Protein AF-A0A6N7X7E1-F1 (afdb_monomer)

Radius of gyration: 25.15 Å; Cα contacts (8 Å, |Δi|>4): 220; chains: 1; bounding box: 51×57×76 Å

Solvent-accessible surface area (backbone atoms only — not comparable to full-atom values): 10029 Å² total; per-residue (Å²): 136,81,89,84,89,84,90,84,90,83,85,87,79,90,81,86,81,88,85,81,91,78,92,72,92,74,86,78,75,96,78,70,81,78,78,63,74,38,71,48,55,62,69,62,48,51,56,42,44,54,51,28,47,72,79,39,94,76,63,73,58,78,88,60,48,50,76,52,96,37,29,36,31,36,74,54,88,92,32,39,41,37,40,33,20,43,88,91,38,70,31,43,33,43,40,34,68,55,91,83,42,80,61,52,60,55,53,51,44,41,51,49,32,40,74,41,74,86,60,50,74,64,60,52,49,52,47,51,49,38,40,72,74,72,62,45,46,65,47,78,71,72,63,43,34,39,33,53,43,82,53,100,77,26,38,38,40,35,42,32,67,108

Nearest PDB structures (foldseek):
  7qla-assembly1_C  TM=4.879E-01  e=6.504E-01  Thermochaetoides thermophila
  2qo4-assembly1_A  TM=8.563E-01  e=5.912E+00  Danio rerio
  2qo6-assembly1_A  TM=8.618E-01  e=5.912E+00  Danio rerio
  7poq-assembly1_B  TM=4.816E-01  e=1.903E+00  Bacteroides fragilis
  8h3y-assembly2_B  TM=4.701E-01  e=2.565E+00  Bacteroides fragilis

Mean predicted aligned error: 11.94 Å

Sequence (162 aa):
MKKKLLIMLLLAALTLSATACGSSKEEEDPGAQKQAVTDLDNDMLESYLNQYNMDAENPIQSDDLTQEDGSASCKVTDLTVTFTTKDDDLQVAVQAKDLEDENLDVVVRDLIIAMDPELTYEEVKDMFSSFREDGRTSYDMGEVKCKLKKNSDGYRFIIEND

Secondary structure (DSSP, 8-state):
-----------------------------S----PPEEPP-HHHHHHHHHHHTTT-SS---GGG-EEETTEEEEEETTEEEEEEEETTEEEEEEEES-TT-HHHHHHHHHHHHHH-TT--HHHHHHHHHHHHTS--SEEE-SSEEEEEEEETTEEEEEEEE-

Structure (mmCIF, N/CA/C/O backbone):
data_AF-A0A6N7X7E1-F1
#
_entry.id   AF-A0A6N7X7E1-F1
#
loop_
_atom_site.group_PDB
_atom_site.id
_atom_site.type_symbol
_atom_site.label_atom_id
_atom_site.label_alt_id
_atom_site.label_comp_id
_atom_site.label_asym_id
_atom_site.label_entity_id
_atom_site.label_seq_id
_atom_site.pdbx_PDB_ins_code
_atom_site.Cartn_x
_atom_site.Cartn_y
_atom_site.Cartn_z
_atom_site.occupancy
_atom_site.B_iso_or_equiv
_atom_site.auth_seq_id
_atom_site.auth_comp_id
_atom_site.auth_asym_id
_atom_site.auth_atom_id
_atom_site.pdbx_PDB_model_num
ATOM 1 N N . MET A 1 1 ? 4.865 40.333 -59.908 1.00 37.34 1 MET A N 1
ATOM 2 C CA . MET A 1 1 ? 4.119 40.182 -61.182 1.00 37.34 1 MET A CA 1
ATOM 3 C C . MET A 1 1 ? 3.493 38.786 -61.236 1.00 37.34 1 MET A C 1
ATOM 5 O O . MET A 1 1 ? 4.185 37.856 -60.859 1.00 37.34 1 MET A O 1
ATOM 9 N N . LYS A 1 2 ? 2.249 38.675 -61.751 1.00 41.38 2 LYS A N 1
ATOM 10 C CA . LYS A 1 2 ? 1.442 37.457 -62.064 1.00 41.38 2 LYS A CA 1
ATOM 11 C C . LYS A 1 2 ? 0.900 36.698 -60.830 1.00 41.38 2 LYS A C 1
ATOM 13 O O . LYS A 1 2 ? 1.652 36.033 -60.144 1.00 41.38 2 LYS A O 1
ATOM 18 N N . LYS A 1 3 ? -0.355 36.895 -60.388 1.00 42.69 3 LYS A N 1
ATOM 19 C CA . LYS A 1 3 ? -1.642 36.400 -60.948 1.00 42.69 3 LYS A CA 1
ATOM 20 C C . LYS A 1 3 ? -1.571 34.937 -61.424 1.00 42.69 3 LYS A C 1
ATOM 22 O O . LYS A 1 3 ? -0.988 34.707 -62.479 1.00 42.69 3 LYS A O 1
ATOM 27 N N . LYS A 1 4 ? -2.302 34.021 -60.772 1.00 46.56 4 LYS A N 1
ATOM 28 C CA . LYS A 1 4 ? -3.608 33.513 -61.256 1.00 46.56 4 LYS A CA 1
ATOM 29 C C . LYS A 1 4 ? -4.198 32.433 -60.331 1.00 46.56 4 LYS A C 1
ATOM 31 O O . LYS A 1 4 ? -3.586 31.409 -60.072 1.00 46.56 4 LYS A O 1
ATOM 36 N N . LEU A 1 5 ? -5.423 32.722 -59.910 1.00 46.91 5 LEU A N 1
ATOM 37 C CA . LEU A 1 5 ? -6.480 31.831 -59.435 1.00 46.91 5 LEU A CA 1
ATOM 38 C C . LEU A 1 5 ? -7.005 30.973 -60.612 1.00 46.91 5 LEU A C 1
ATOM 40 O O . LEU A 1 5 ? -7.088 31.532 -61.707 1.00 46.91 5 LEU A O 1
ATOM 44 N N . LEU A 1 6 ? -7.400 29.707 -60.396 1.00 46.28 6 LEU A N 1
ATOM 45 C CA . LEU A 1 6 ? -8.467 28.973 -61.130 1.00 46.28 6 LEU A CA 1
ATOM 46 C C . LEU A 1 6 ? -8.681 27.571 -60.492 1.00 46.28 6 LEU A C 1
ATOM 48 O O . LEU A 1 6 ? -7.764 26.763 -60.515 1.00 46.28 6 LEU A O 1
ATOM 52 N N . ILE A 1 7 ? -9.727 27.378 -59.670 1.00 51.19 7 ILE A N 1
ATOM 53 C CA . ILE A 1 7 ? -11.052 26.754 -59.950 1.00 51.19 7 ILE A CA 1
ATOM 54 C C . ILE A 1 7 ? -11.020 25.216 -60.063 1.00 51.19 7 ILE A C 1
ATOM 56 O O . ILE A 1 7 ? -10.501 24.690 -61.038 1.00 51.19 7 ILE A O 1
ATOM 60 N N . MET A 1 8 ? -11.741 24.526 -59.166 1.00 40.72 8 MET A N 1
ATOM 61 C CA . MET A 1 8 ? -12.894 23.698 -59.562 1.00 40.72 8 MET A CA 1
ATOM 62 C C . MET A 1 8 ? -13.791 23.346 -58.367 1.00 40.72 8 MET A C 1
ATOM 64 O O . MET A 1 8 ? -13.388 22.657 -57.437 1.00 40.72 8 MET A O 1
ATOM 68 N N . LEU A 1 9 ? -15.025 23.856 -58.436 1.00 39.78 9 LEU A N 1
ATOM 69 C CA . LEU A 1 9 ? -16.203 23.343 -57.741 1.00 39.78 9 LEU A CA 1
ATOM 70 C C . LEU A 1 9 ? -16.394 21.854 -58.067 1.00 39.78 9 LEU A C 1
ATOM 72 O O . LEU A 1 9 ? -16.382 21.502 -59.246 1.00 39.78 9 LEU A O 1
ATOM 76 N N . LEU A 1 10 ? -16.781 21.053 -57.074 1.00 39.19 10 LEU A N 1
ATOM 77 C CA . LEU A 1 10 ? -17.842 20.071 -57.289 1.00 39.19 10 LEU A CA 1
ATOM 78 C C . LEU A 1 10 ? -18.810 20.079 -56.100 1.00 39.19 10 LEU A C 1
ATOM 80 O O . LEU A 1 10 ? -18.414 20.129 -54.939 1.00 39.19 10 LEU A O 1
ATOM 84 N N . LEU A 1 11 ? -20.086 20.125 -56.459 1.00 39.66 11 LEU A N 1
ATOM 85 C CA . LEU A 1 11 ? -21.270 20.247 -55.623 1.00 39.66 11 LEU A CA 1
ATOM 86 C C . LEU A 1 11 ? -21.772 18.864 -55.164 1.00 39.66 11 LEU A C 1
ATOM 88 O O . LEU A 1 11 ? -21.534 17.873 -55.849 1.00 39.66 11 LEU A O 1
ATOM 92 N N . ALA A 1 12 ? -22.637 18.907 -54.141 1.00 44.00 12 ALA A N 1
ATOM 93 C CA . ALA A 1 12 ? -23.613 17.902 -53.683 1.00 44.00 12 ALA A CA 1
ATOM 94 C C . ALA A 1 12 ? -23.104 16.906 -52.614 1.00 44.00 12 ALA A C 1
ATOM 96 O O . ALA A 1 12 ? -22.026 16.353 -52.744 1.00 44.00 12 ALA A O 1
ATOM 97 N N . ALA A 1 13 ? -23.819 16.624 -51.521 1.00 49.97 13 ALA A N 1
ATOM 98 C CA . ALA A 1 13 ? -25.238 16.819 -51.237 1.00 49.97 13 ALA A CA 1
ATOM 99 C C . ALA A 1 13 ? -25.484 17.087 -49.740 1.00 49.97 13 ALA A C 1
ATOM 101 O O . ALA A 1 13 ? -24.846 16.498 -48.872 1.00 49.97 13 ALA A O 1
ATOM 102 N N . LEU A 1 14 ? -26.458 17.960 -49.465 1.00 39.88 14 LEU A N 1
ATOM 103 C CA . LEU A 1 14 ? -27.156 18.031 -48.186 1.00 39.88 14 LEU A CA 1
ATOM 104 C C . LEU A 1 14 ? -27.881 16.704 -47.926 1.00 39.88 14 LEU A C 1
ATOM 106 O O . LEU A 1 14 ? -28.703 16.292 -48.743 1.00 39.88 14 LEU A O 1
ATOM 110 N N . THR A 1 15 ? -27.726 16.156 -46.726 1.00 56.84 15 THR A N 1
ATOM 111 C CA . THR A 1 15 ? -28.823 15.461 -46.043 1.00 56.84 15 THR A CA 1
ATOM 112 C C . THR A 1 15 ? -29.040 16.127 -44.696 1.00 56.84 15 THR A C 1
ATOM 114 O O . THR A 1 15 ? -28.328 15.880 -43.727 1.00 56.84 15 THR A O 1
ATOM 117 N N . LEU A 1 16 ? -30.020 17.031 -44.685 1.00 41.25 16 LEU A N 1
ATOM 118 C CA . LEU A 1 16 ? -30.650 17.561 -43.488 1.00 41.25 16 LEU A CA 1
ATOM 119 C C . LEU A 1 16 ? -31.621 16.494 -42.970 1.00 41.25 16 LEU A C 1
ATOM 121 O O . LEU A 1 16 ? -32.582 16.151 -43.655 1.00 41.25 16 LEU A O 1
ATOM 125 N N . SER A 1 17 ? -31.422 16.034 -41.744 1.00 52.25 17 SER A N 1
ATOM 126 C CA . SER A 1 17 ? -32.495 15.449 -40.943 1.00 52.25 17 SER A CA 1
ATOM 127 C C . SER A 1 17 ? -32.478 16.130 -39.584 1.00 52.25 17 SER A C 1
ATOM 129 O O . SER A 1 17 ? -31.793 15.710 -38.660 1.00 52.25 17 SER A O 1
ATOM 131 N N . ALA A 1 18 ? -33.215 17.236 -39.495 1.00 46.59 18 ALA A N 1
ATOM 132 C CA . ALA A 1 18 ? -33.652 17.789 -38.227 1.00 46.59 18 ALA A CA 1
ATOM 133 C C . ALA A 1 18 ? -34.986 17.132 -37.869 1.00 46.59 18 ALA A C 1
ATOM 135 O O . ALA A 1 18 ? -35.930 17.228 -38.649 1.00 46.59 18 ALA A O 1
ATOM 136 N N . THR A 1 19 ? -35.061 16.468 -36.717 1.00 41.84 19 THR A N 1
ATOM 137 C CA . THR A 1 19 ? -35.956 16.809 -35.591 1.00 41.84 19 THR A CA 1
ATOM 138 C C . THR A 1 19 ? -36.119 15.619 -34.648 1.00 41.84 19 THR A C 1
ATOM 140 O O . THR A 1 19 ? -36.736 14.621 -34.995 1.00 41.84 19 THR A O 1
ATOM 143 N N . ALA A 1 20 ? -35.656 15.780 -33.412 1.00 34.38 20 ALA A N 1
ATOM 144 C CA . ALA A 1 20 ? -36.462 15.480 -32.235 1.00 34.38 20 ALA A CA 1
ATOM 145 C C . ALA A 1 20 ? -35.880 16.245 -31.044 1.00 34.38 20 ALA A C 1
ATOM 147 O O . ALA A 1 20 ? -34.687 16.208 -30.763 1.00 34.38 20 ALA A O 1
ATOM 148 N N . CYS A 1 21 ? -36.762 17.007 -30.415 1.00 41.69 21 CYS A N 1
ATOM 149 C CA . CYS A 1 21 ? -36.559 17.797 -29.218 1.00 41.69 21 CYS A CA 1
ATOM 150 C C . CYS A 1 21 ? -36.252 16.872 -28.028 1.00 41.69 21 CYS A C 1
ATOM 152 O O . CYS A 1 21 ? -36.951 15.881 -27.831 1.00 41.69 21 CYS A O 1
ATOM 154 N N . GLY A 1 22 ? -35.249 17.215 -27.227 1.00 32.09 22 GLY A N 1
ATOM 155 C CA . GLY A 1 22 ? -34.932 16.521 -25.984 1.00 32.09 22 GLY A CA 1
ATOM 156 C C . GLY A 1 22 ? -33.970 17.360 -25.162 1.00 32.09 22 GLY A C 1
ATOM 157 O O . GLY A 1 22 ? -32.761 17.269 -25.327 1.00 32.09 22 GLY A O 1
ATOM 158 N N . SER A 1 23 ? -34.525 18.242 -24.336 1.00 44.53 23 SER A N 1
ATOM 159 C CA . SER A 1 23 ? -33.793 19.024 -23.345 1.00 44.53 23 SER A CA 1
ATOM 160 C C . SER A 1 23 ? -33.075 18.121 -22.351 1.00 44.53 23 SER A C 1
ATOM 162 O O . SER A 1 23 ? -33.751 17.461 -21.572 1.00 44.53 23 SER A O 1
ATOM 164 N N . SER A 1 24 ? -31.753 18.227 -22.277 1.00 41.88 24 SER A N 1
ATOM 165 C CA . SER A 1 24 ? -31.042 18.368 -21.003 1.00 41.88 24 SER A CA 1
ATOM 166 C C . SER A 1 24 ? -29.572 18.675 -21.263 1.00 41.88 24 SER A C 1
ATOM 168 O O . SER A 1 24 ? -28.919 18.040 -22.083 1.00 41.88 24 SER A O 1
ATOM 170 N N . LYS A 1 25 ? -29.097 19.710 -20.567 1.00 48.34 25 LYS A N 1
ATOM 171 C CA . LYS A 1 25 ? -27.685 19.973 -20.316 1.00 48.34 25 LYS A CA 1
ATOM 172 C C . LYS A 1 25 ? -27.001 18.687 -19.855 1.00 48.34 25 LYS A C 1
ATOM 174 O O . LYS A 1 25 ? -27.501 18.074 -18.923 1.00 48.34 25 LYS A O 1
ATOM 179 N N . GLU A 1 26 ? -25.834 18.416 -20.409 1.00 39.72 26 GLU A N 1
ATOM 180 C CA . GLU A 1 26 ? -24.633 18.103 -19.640 1.00 39.72 26 GLU A CA 1
ATOM 181 C C . GLU A 1 26 ? -23.456 18.464 -20.548 1.00 39.72 26 GLU A C 1
ATOM 183 O O . GLU A 1 26 ? -23.234 17.862 -21.594 1.00 39.72 26 GLU A O 1
ATOM 188 N N . GLU A 1 27 ? -22.799 19.575 -20.213 1.00 37.50 27 GLU A N 1
ATOM 189 C CA . GLU A 1 27 ? -21.443 19.844 -20.674 1.00 37.50 27 GLU A CA 1
ATOM 190 C C . GLU A 1 27 ? -20.576 18.745 -20.057 1.00 37.50 27 GLU A C 1
ATOM 192 O O . GLU A 1 27 ? -20.314 18.767 -18.856 1.00 37.50 27 GLU A O 1
ATOM 197 N N . GLU A 1 28 ? -20.193 17.747 -20.852 1.00 38.53 28 GLU A N 1
ATOM 198 C CA . GLU A 1 28 ? -19.089 16.869 -20.484 1.00 38.53 28 GLU A CA 1
ATOM 199 C C . GLU A 1 28 ? -17.812 17.713 -20.475 1.00 38.53 28 GLU A C 1
ATOM 201 O O . GLU A 1 28 ? -17.351 18.210 -21.505 1.00 38.53 28 GLU A O 1
ATOM 206 N N . ASP A 1 29 ? -17.286 17.909 -19.272 1.00 42.31 29 ASP A N 1
ATOM 207 C CA . ASP A 1 29 ? -15.952 18.420 -19.002 1.00 42.31 29 ASP A CA 1
ATOM 208 C C . ASP A 1 29 ? -14.902 17.596 -19.784 1.00 42.31 29 ASP A C 1
ATOM 210 O O . ASP A 1 29 ? -14.772 16.393 -19.545 1.00 42.31 29 ASP A O 1
ATOM 214 N N . PRO A 1 30 ?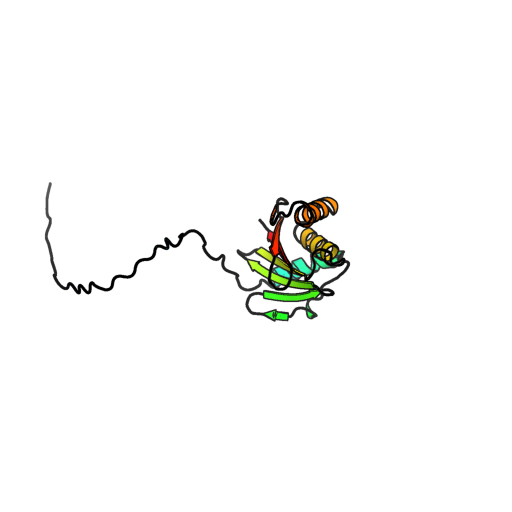 -14.120 18.189 -20.707 1.00 42.84 30 PRO A N 1
ATOM 215 C CA . PRO A 1 30 ? -13.050 17.491 -21.420 1.00 42.84 30 PRO A CA 1
ATOM 216 C C . PRO A 1 30 ? -11.767 17.355 -20.569 1.00 42.84 30 PRO A C 1
ATOM 218 O O . PRO A 1 30 ? -10.658 17.382 -21.105 1.00 42.84 30 PRO A O 1
ATOM 221 N N . GLY A 1 31 ? -11.902 17.235 -19.245 1.00 41.12 31 GLY A N 1
ATOM 222 C CA . GLY A 1 31 ? -10.832 17.421 -18.263 1.00 41.12 31 GLY A CA 1
ATOM 223 C C . GLY A 1 31 ? -10.464 16.208 -17.408 1.00 41.12 31 GLY A C 1
ATOM 224 O O . GLY A 1 31 ? -9.815 16.382 -16.383 1.00 41.12 31 GLY A O 1
ATOM 225 N N . ALA A 1 32 ? -10.832 14.983 -17.788 1.00 47.97 32 ALA A N 1
ATOM 226 C CA . ALA A 1 32 ? -10.330 13.782 -17.119 1.00 47.97 32 ALA A CA 1
ATOM 227 C C . ALA A 1 32 ? -9.954 12.716 -18.151 1.00 47.97 32 ALA A C 1
ATOM 229 O O . ALA A 1 32 ? -10.726 11.805 -18.454 1.00 47.97 32 ALA A O 1
ATOM 230 N N . GLN A 1 33 ? -8.740 12.819 -18.700 1.00 41.06 33 GLN A N 1
ATOM 231 C CA . GLN A 1 33 ? -8.096 11.647 -19.285 1.00 41.06 33 GLN A CA 1
ATOM 232 C C . GLN A 1 33 ? -8.037 10.582 -18.183 1.00 41.06 33 GLN A C 1
ATOM 234 O O . GLN A 1 33 ? -7.379 10.779 -17.163 1.00 41.06 33 GLN A O 1
ATOM 239 N N . LYS A 1 34 ? -8.766 9.471 -18.347 1.00 51.16 34 LYS A N 1
ATOM 240 C CA . LYS A 1 34 ? -8.508 8.262 -17.557 1.00 51.16 34 LYS A CA 1
ATOM 241 C C . LYS A 1 34 ? -7.038 7.913 -17.788 1.00 51.16 34 LYS A C 1
ATOM 243 O O . LYS A 1 34 ? -6.699 7.513 -18.899 1.00 51.16 34 LYS A O 1
ATOM 248 N N . GLN A 1 35 ? -6.193 8.120 -16.778 1.00 53.78 35 GLN A N 1
ATOM 249 C CA . GLN A 1 35 ? -4.806 7.655 -16.803 1.00 53.78 35 GLN A CA 1
ATOM 250 C C . GLN A 1 35 ? -4.811 6.158 -17.125 1.00 53.78 35 GLN A C 1
ATOM 252 O O . GLN A 1 35 ? -5.634 5.410 -16.585 1.00 53.78 35 GLN A O 1
ATOM 257 N N . ALA A 1 36 ? -3.975 5.755 -18.079 1.00 57.44 36 ALA A N 1
ATOM 258 C CA . ALA A 1 36 ? -3.931 4.383 -18.553 1.00 57.44 36 ALA A CA 1
ATOM 259 C C . ALA A 1 36 ? -3.152 3.537 -17.541 1.00 57.44 36 ALA A C 1
ATOM 261 O O . ALA A 1 36 ? -2.022 3.864 -17.196 1.00 57.44 36 ALA A O 1
ATOM 262 N N . VAL A 1 37 ? -3.766 2.458 -17.064 1.00 62.88 37 VAL A N 1
ATOM 263 C CA . VAL A 1 37 ? -3.024 1.376 -16.409 1.00 62.88 37 VAL A CA 1
ATOM 264 C C . VAL A 1 37 ? -2.279 0.638 -17.520 1.00 62.88 37 VAL A C 1
ATOM 266 O O . VAL A 1 37 ? -2.901 0.285 -18.527 1.00 62.88 37 VAL A O 1
ATOM 269 N N . THR A 1 38 ? -0.967 0.485 -17.378 1.00 71.00 38 THR A N 1
ATOM 270 C CA . THR A 1 38 ? -0.116 -0.259 -18.315 1.00 71.00 38 THR A CA 1
ATOM 271 C C . THR A 1 38 ? 0.065 -1.696 -17.830 1.00 71.00 38 THR A C 1
ATOM 273 O O . THR A 1 38 ? -0.312 -2.031 -16.705 1.00 71.00 38 THR A O 1
ATOM 276 N N . ASP A 1 39 ? 0.600 -2.567 -18.689 1.00 83.88 39 ASP A N 1
ATOM 277 C CA . ASP A 1 39 ? 0.973 -3.922 -18.276 1.00 83.88 39 ASP A CA 1
ATOM 278 C C . ASP A 1 39 ? 1.904 -3.846 -17.055 1.00 83.88 39 ASP A C 1
ATOM 280 O O . ASP A 1 39 ? 2.788 -2.989 -16.996 1.00 83.88 39 ASP A O 1
ATOM 284 N N . LEU A 1 40 ? 1.690 -4.730 -16.076 1.00 87.81 40 LEU A N 1
ATOM 285 C CA . LEU A 1 40 ? 2.487 -4.744 -14.855 1.00 87.81 40 LEU A CA 1
ATOM 286 C C . LEU A 1 40 ? 3.947 -5.078 -15.184 1.00 87.81 40 LEU A C 1
ATOM 288 O O . LEU A 1 40 ? 4.248 -6.156 -15.704 1.00 87.81 40 LEU A O 1
ATOM 292 N N . ASP A 1 41 ? 4.848 -4.175 -14.816 1.00 90.50 41 ASP A N 1
ATOM 293 C CA . ASP A 1 41 ? 6.285 -4.410 -14.886 1.00 90.50 41 ASP A CA 1
ATOM 294 C C . ASP A 1 41 ? 6.722 -5.328 -13.730 1.00 90.50 41 ASP A C 1
ATOM 296 O O . ASP A 1 41 ? 6.772 -4.931 -12.561 1.00 90.50 41 ASP A O 1
ATOM 300 N N . ASN A 1 42 ? 7.010 -6.588 -14.063 1.00 90.06 42 ASN A N 1
ATOM 301 C CA . ASN A 1 42 ? 7.400 -7.603 -13.085 1.00 90.06 42 ASN A CA 1
ATOM 302 C C . ASN A 1 42 ? 8.807 -7.378 -12.511 1.00 90.06 42 ASN A C 1
ATOM 304 O O . ASN A 1 42 ? 9.036 -7.760 -11.365 1.00 90.06 42 ASN A O 1
ATOM 308 N N . ASP A 1 43 ? 9.723 -6.750 -13.255 1.00 92.62 43 ASP A N 1
ATOM 309 C CA . ASP A 1 43 ? 11.084 -6.487 -12.771 1.00 92.62 43 ASP A CA 1
ATOM 310 C C . ASP A 1 43 ? 11.046 -5.379 -11.706 1.00 92.62 43 ASP A C 1
ATOM 312 O O . ASP A 1 43 ? 11.663 -5.489 -10.641 1.00 92.62 43 ASP A O 1
ATOM 316 N N . MET A 1 44 ? 10.250 -4.333 -11.956 1.00 92.75 44 MET A N 1
ATOM 317 C CA . MET A 1 44 ? 9.982 -3.281 -10.974 1.00 92.75 44 MET A CA 1
ATOM 318 C C . MET A 1 44 ? 9.277 -3.838 -9.730 1.00 92.75 44 MET A C 1
ATOM 320 O O . MET A 1 44 ? 9.680 -3.523 -8.607 1.00 92.75 44 MET A O 1
ATOM 324 N N . LEU A 1 45 ? 8.262 -4.693 -9.909 1.00 94.50 45 LEU A N 1
ATOM 325 C CA . LEU A 1 45 ? 7.569 -5.329 -8.788 1.00 94.50 45 LEU A CA 1
ATOM 326 C C . LEU A 1 45 ? 8.514 -6.204 -7.950 1.00 94.50 45 LEU A C 1
ATOM 328 O O . LEU A 1 45 ? 8.480 -6.128 -6.724 1.00 94.50 45 LEU A O 1
ATOM 332 N N . GLU A 1 46 ? 9.367 -7.017 -8.578 1.00 94.56 46 GLU A N 1
ATOM 333 C CA . GLU A 1 46 ? 10.322 -7.867 -7.860 1.00 94.56 46 GLU A CA 1
ATOM 334 C C . GLU A 1 46 ? 11.323 -7.025 -7.056 1.00 94.56 46 GLU A C 1
ATOM 336 O O . GLU A 1 46 ? 11.575 -7.310 -5.883 1.00 94.56 46 GLU A O 1
ATOM 341 N N . SER A 1 47 ? 11.849 -5.946 -7.645 1.00 94.50 47 SER A N 1
ATOM 342 C CA . SER A 1 47 ? 12.729 -5.011 -6.935 1.00 94.50 47 SER A CA 1
ATOM 343 C C . SER A 1 47 ? 12.031 -4.376 -5.730 1.00 94.50 47 SER A C 1
ATOM 345 O O . SER A 1 47 ? 12.611 -4.308 -4.645 1.00 94.50 47 SER A O 1
ATOM 347 N N . TYR A 1 48 ? 10.781 -3.945 -5.898 1.00 95.38 48 TYR A N 1
ATOM 348 C CA . TYR A 1 48 ? 9.996 -3.352 -4.820 1.00 95.38 48 TYR A CA 1
ATOM 349 C C . TYR A 1 48 ? 9.721 -4.348 -3.688 1.00 95.38 48 TYR A C 1
ATOM 351 O O . TYR A 1 48 ? 9.921 -4.027 -2.519 1.00 95.38 48 TYR A O 1
ATOM 359 N N . LEU A 1 49 ? 9.315 -5.580 -4.010 1.00 96.56 49 LEU A N 1
ATOM 360 C CA . LEU A 1 49 ? 9.060 -6.613 -3.002 1.00 96.56 49 LEU A CA 1
ATOM 361 C C . LEU A 1 49 ? 10.331 -7.003 -2.247 1.00 96.56 49 LEU A C 1
ATOM 363 O O . LEU A 1 49 ? 10.266 -7.254 -1.046 1.00 96.56 49 LEU A O 1
ATOM 367 N N . ASN A 1 50 ? 11.487 -7.013 -2.914 1.00 95.62 50 ASN A N 1
ATOM 368 C CA . ASN A 1 50 ? 12.771 -7.213 -2.246 1.00 95.62 50 ASN A CA 1
ATOM 369 C C . ASN A 1 50 ? 13.053 -6.103 -1.228 1.00 95.62 50 ASN A C 1
ATOM 371 O O . ASN A 1 50 ? 13.448 -6.418 -0.109 1.00 95.62 50 ASN A O 1
ATOM 375 N N . GLN A 1 51 ? 12.812 -4.838 -1.591 1.00 94.88 51 GLN A N 1
ATOM 376 C CA . GLN A 1 51 ? 12.973 -3.693 -0.691 1.00 94.88 51 GLN A CA 1
ATOM 377 C C . GLN A 1 51 ? 11.994 -3.764 0.491 1.00 94.88 51 GLN A C 1
ATOM 379 O O . GLN A 1 51 ? 12.410 -3.644 1.640 1.00 94.88 51 GLN A O 1
ATOM 384 N N . TYR A 1 52 ? 10.712 -4.026 0.221 1.00 95.69 52 TYR A N 1
ATOM 385 C CA . TYR A 1 52 ? 9.671 -4.188 1.237 1.00 95.69 52 TYR A CA 1
ATOM 386 C C . TYR A 1 52 ? 10.017 -5.292 2.242 1.00 95.69 52 TYR A C 1
ATOM 388 O O . TYR A 1 52 ? 10.006 -5.077 3.452 1.00 95.69 52 TYR A O 1
ATOM 396 N N . ASN A 1 53 ? 10.396 -6.470 1.749 1.00 96.75 53 ASN A N 1
ATOM 397 C CA . ASN A 1 53 ? 10.645 -7.641 2.584 1.00 96.75 53 ASN A CA 1
ATOM 398 C C . ASN A 1 53 ? 11.929 -7.563 3.429 1.00 96.75 53 ASN A C 1
ATOM 400 O O . ASN A 1 53 ? 12.154 -8.477 4.223 1.00 96.75 53 ASN A O 1
ATOM 404 N N . MET A 1 54 ? 12.775 -6.530 3.281 1.00 93.88 54 MET A N 1
ATOM 405 C CA . MET A 1 54 ? 13.999 -6.399 4.088 1.00 93.88 54 MET A CA 1
ATOM 406 C C . MET A 1 54 ? 13.691 -6.305 5.585 1.00 93.88 54 MET A C 1
ATOM 408 O O . MET A 1 54 ? 14.352 -6.975 6.377 1.00 93.88 54 MET A O 1
ATOM 412 N N . ASP A 1 55 ? 12.674 -5.518 5.942 1.00 89.25 55 ASP A N 1
ATOM 413 C CA . ASP A 1 55 ? 12.308 -5.221 7.332 1.00 89.25 55 ASP A CA 1
ATOM 414 C C . ASP A 1 55 ? 10.798 -5.387 7.610 1.00 89.25 55 ASP A C 1
ATOM 416 O O . ASP A 1 55 ? 10.346 -5.099 8.719 1.00 89.25 55 ASP A O 1
ATOM 420 N N . ALA A 1 56 ? 10.007 -5.860 6.635 1.00 93.06 56 ALA A N 1
ATOM 421 C CA . ALA A 1 56 ? 8.559 -6.004 6.789 1.00 93.06 56 ALA A CA 1
ATOM 422 C C . ALA A 1 56 ? 8.175 -6.985 7.905 1.00 93.06 56 ALA A C 1
ATOM 424 O O . ALA A 1 56 ? 8.609 -8.140 7.938 1.00 93.06 56 ALA A O 1
ATOM 425 N N . GLU A 1 57 ? 7.249 -6.556 8.764 1.00 93.00 57 GLU A N 1
ATOM 426 C CA . GLU A 1 57 ? 6.640 -7.438 9.769 1.00 93.00 57 GLU A CA 1
ATOM 427 C C . GLU A 1 57 ? 5.715 -8.483 9.120 1.00 93.00 57 GLU A C 1
ATOM 429 O O . GLU A 1 57 ? 5.548 -9.589 9.639 1.00 93.00 57 GLU A O 1
ATOM 434 N N . ASN A 1 58 ? 5.138 -8.143 7.963 1.00 94.75 58 ASN A N 1
ATOM 435 C CA . ASN A 1 58 ? 4.224 -8.986 7.196 1.00 94.75 58 ASN A CA 1
ATOM 436 C C . ASN A 1 58 ? 4.748 -9.186 5.760 1.00 94.75 58 ASN A C 1
ATOM 438 O O . ASN A 1 58 ? 4.217 -8.583 4.829 1.00 94.75 58 ASN A O 1
ATOM 442 N N . PRO A 1 59 ? 5.798 -10.003 5.559 1.00 95.88 59 PRO A N 1
ATOM 443 C CA . PRO A 1 59 ? 6.439 -10.144 4.257 1.00 95.88 59 PRO A CA 1
ATOM 444 C C . PRO A 1 59 ? 5.499 -10.757 3.211 1.00 95.88 59 PRO A C 1
ATOM 446 O O . PRO A 1 59 ? 4.708 -11.651 3.513 1.00 95.88 59 PRO A O 1
ATOM 449 N N . ILE A 1 60 ? 5.644 -10.319 1.960 1.00 95.69 60 ILE A N 1
ATOM 450 C CA . ILE A 1 60 ? 4.886 -10.807 0.800 1.00 95.69 60 ILE A CA 1
ATOM 451 C C . ILE A 1 60 ? 5.810 -11.680 -0.042 1.00 95.69 60 ILE A C 1
ATOM 453 O O . ILE A 1 60 ? 6.811 -11.190 -0.565 1.00 95.69 60 ILE A O 1
ATOM 457 N N . GLN A 1 61 ? 5.499 -12.967 -0.194 1.00 90.31 61 GLN A N 1
ATOM 458 C CA . GLN A 1 61 ? 6.264 -13.831 -1.093 1.00 90.31 61 GLN A CA 1
ATOM 459 C C . GLN A 1 61 ? 5.726 -13.707 -2.520 1.00 90.31 61 GLN A C 1
ATOM 461 O O . GLN A 1 61 ? 4.516 -13.640 -2.729 1.00 90.31 61 GLN A O 1
ATOM 466 N N . SER A 1 62 ? 6.608 -13.737 -3.520 1.00 86.62 62 SER A N 1
ATOM 467 C CA . SER A 1 62 ? 6.194 -13.677 -4.930 1.00 86.62 62 SER A CA 1
ATOM 468 C C . SER A 1 62 ? 5.241 -14.815 -5.316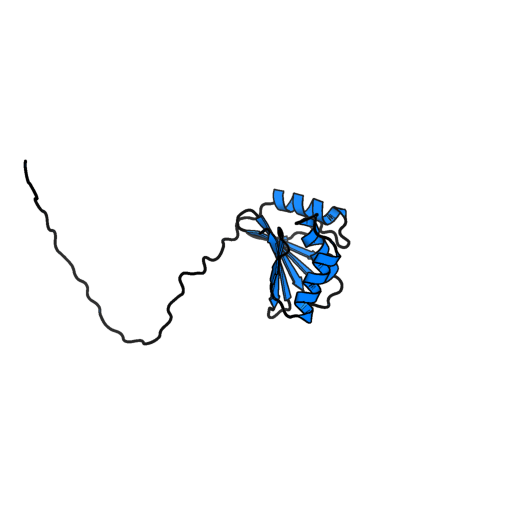 1.00 86.62 62 SER A C 1
ATOM 470 O O . SER A 1 62 ? 4.352 -14.617 -6.139 1.00 86.62 62 SER A O 1
ATOM 472 N N . ASP A 1 63 ? 5.378 -15.984 -4.682 1.00 89.50 63 ASP A N 1
ATOM 473 C CA . ASP A 1 63 ? 4.499 -17.143 -4.890 1.00 89.50 63 ASP A CA 1
ATOM 474 C C . ASP A 1 63 ? 3.068 -16.928 -4.353 1.00 89.50 63 ASP A C 1
ATOM 476 O O . ASP A 1 63 ? 2.148 -17.634 -4.769 1.00 89.50 63 ASP A O 1
ATOM 480 N N . ASP A 1 64 ? 2.857 -15.948 -3.465 1.00 91.94 64 ASP A N 1
ATOM 481 C CA . ASP A 1 64 ? 1.534 -15.594 -2.929 1.00 91.94 64 ASP A CA 1
ATOM 482 C C . ASP A 1 64 ? 0.756 -14.652 -3.866 1.00 91.94 64 ASP A C 1
ATOM 484 O O . ASP A 1 64 ? -0.426 -14.362 -3.638 1.00 91.94 64 ASP A O 1
ATOM 488 N N . LEU A 1 65 ? 1.405 -14.152 -4.923 1.00 95.75 65 LEU A N 1
ATOM 489 C CA . LEU A 1 65 ? 0.802 -13.225 -5.867 1.00 95.75 65 LEU A CA 1
ATOM 490 C C . LEU A 1 65 ? -0.112 -13.954 -6.852 1.00 95.75 65 LEU A C 1
ATOM 492 O O . LEU A 1 65 ? 0.287 -14.842 -7.603 1.00 95.75 65 LEU A O 1
ATOM 496 N N . THR A 1 66 ? -1.349 -13.485 -6.925 1.00 96.31 66 THR A N 1
ATOM 497 C CA . THR A 1 66 ? -2.256 -13.762 -8.035 1.00 96.31 66 THR A CA 1
ATOM 498 C C . THR A 1 66 ? -2.073 -12.675 -9.087 1.00 96.31 66 THR A C 1
ATOM 500 O O . THR A 1 66 ? -2.390 -11.512 -8.828 1.00 96.31 66 THR A O 1
ATOM 503 N N . GLN A 1 67 ? -1.547 -13.045 -10.256 1.00 92.69 67 GLN A N 1
ATOM 504 C CA . GLN A 1 67 ? -1.422 -12.134 -11.395 1.00 92.69 67 GLN A CA 1
ATOM 505 C C . GLN A 1 67 ? -2.714 -12.085 -12.212 1.00 92.69 67 GLN A C 1
ATOM 507 O O . GLN A 1 67 ? -3.315 -13.115 -12.525 1.00 92.69 67 GLN A O 1
ATOM 512 N N . GLU A 1 68 ? -3.099 -10.876 -12.591 1.00 89.88 68 GLU A N 1
ATOM 513 C CA . GLU A 1 68 ? -4.190 -10.569 -13.507 1.00 89.88 68 GLU A CA 1
ATOM 514 C C . GLU A 1 68 ? -3.680 -9.595 -14.579 1.00 89.88 68 GLU A C 1
ATOM 516 O O . GLU A 1 68 ? -2.583 -9.048 -14.471 1.00 89.88 68 GLU A O 1
ATOM 521 N N . ASP A 1 69 ? -4.458 -9.379 -15.639 1.00 83.88 69 ASP A N 1
ATOM 522 C CA . ASP A 1 69 ? -4.064 -8.478 -16.727 1.00 83.88 69 ASP A CA 1
ATOM 523 C C . ASP A 1 69 ? -3.779 -7.062 -16.182 1.00 83.88 69 ASP A C 1
ATOM 525 O O . ASP A 1 69 ? -4.670 -6.410 -15.631 1.00 83.88 69 ASP A O 1
ATOM 529 N N . GLY A 1 70 ? -2.516 -6.628 -16.261 1.00 86.62 70 GLY A N 1
ATOM 530 C CA . GLY A 1 70 ? -2.045 -5.339 -15.742 1.00 86.62 70 GLY A CA 1
ATOM 531 C C . GLY A 1 70 ? -1.919 -5.212 -14.214 1.00 86.62 70 GLY A C 1
ATOM 532 O O . GLY A 1 70 ? -1.752 -4.097 -13.720 1.00 86.62 70 GLY A O 1
ATOM 533 N N . SER A 1 71 ? -2.012 -6.299 -13.433 1.00 94.38 71 SER A N 1
ATOM 534 C CA . SER A 1 71 ? -1.881 -6.212 -11.969 1.00 94.38 71 SER A CA 1
ATOM 535 C C . SER A 1 71 ? -1.433 -7.506 -11.285 1.00 94.38 71 SER A C 1
ATOM 537 O O . SER A 1 71 ? -1.533 -8.601 -11.829 1.00 94.38 71 SER A O 1
ATOM 539 N N . ALA A 1 72 ? -0.970 -7.384 -10.044 1.00 96.31 72 ALA A N 1
ATOM 540 C CA . ALA A 1 72 ? -0.723 -8.510 -9.152 1.00 96.31 72 ALA A CA 1
ATOM 541 C C . ALA A 1 72 ? -1.352 -8.220 -7.793 1.00 96.31 72 ALA A C 1
ATOM 543 O O . ALA A 1 72 ? -1.379 -7.077 -7.345 1.00 96.31 72 ALA A O 1
ATOM 544 N N . SER A 1 73 ? -1.873 -9.234 -7.112 1.00 97.38 73 SER A N 1
ATOM 545 C CA . SER A 1 73 ? -2.472 -9.044 -5.792 1.00 97.38 73 SER A CA 1
ATOM 546 C C . SER A 1 73 ? -2.213 -10.210 -4.857 1.00 97.38 73 SER A C 1
ATOM 548 O O . SER A 1 73 ? -2.020 -11.340 -5.293 1.00 97.38 73 SER A O 1
ATOM 550 N N . CYS A 1 74 ? -2.224 -9.939 -3.559 1.00 97.31 74 CYS A N 1
ATOM 551 C CA . CYS A 1 74 ? -2.117 -10.960 -2.526 1.00 97.31 74 CYS A CA 1
ATOM 552 C C . CYS A 1 74 ? -2.938 -10.579 -1.292 1.00 97.31 74 CYS A C 1
ATOM 554 O O . CYS A 1 74 ? -3.426 -9.451 -1.141 1.00 97.31 74 CYS A O 1
ATOM 556 N N . LYS A 1 75 ? -3.099 -11.559 -0.402 1.00 96.94 75 LYS A N 1
ATOM 557 C CA . LYS A 1 75 ? -3.622 -11.343 0.943 1.00 96.94 75 LYS A CA 1
ATOM 558 C C . LYS A 1 75 ? -2.463 -11.195 1.912 1.00 96.94 75 LYS A C 1
ATOM 560 O O . LYS A 1 75 ? -1.618 -12.077 1.992 1.00 96.94 75 LYS A O 1
ATOM 565 N N . VAL A 1 76 ? -2.480 -10.106 2.668 1.00 95.75 76 VAL A N 1
ATOM 566 C CA . VAL A 1 76 ? -1.566 -9.868 3.785 1.00 95.75 76 VAL A CA 1
ATOM 567 C C . VAL A 1 76 ? -2.448 -9.705 5.003 1.00 95.75 76 VAL A C 1
ATOM 569 O O . VAL A 1 76 ? -3.224 -8.757 5.054 1.00 95.75 76 VAL A O 1
ATOM 572 N N . THR A 1 77 ? -2.408 -10.679 5.912 1.00 93.00 77 THR A N 1
ATOM 573 C CA . THR A 1 77 ? -3.412 -10.826 6.980 1.00 93.00 77 THR A CA 1
ATOM 574 C C . THR A 1 77 ? -4.844 -10.803 6.405 1.00 93.00 77 THR A C 1
ATOM 576 O O . THR A 1 77 ? -5.162 -11.607 5.526 1.00 93.00 77 THR A O 1
ATOM 579 N N . ASP A 1 78 ? -5.702 -9.888 6.858 1.00 92.56 78 ASP A N 1
ATOM 580 C CA . ASP A 1 78 ? -7.055 -9.669 6.335 1.00 92.56 78 ASP A CA 1
ATOM 581 C C . ASP A 1 78 ? -7.109 -8.605 5.218 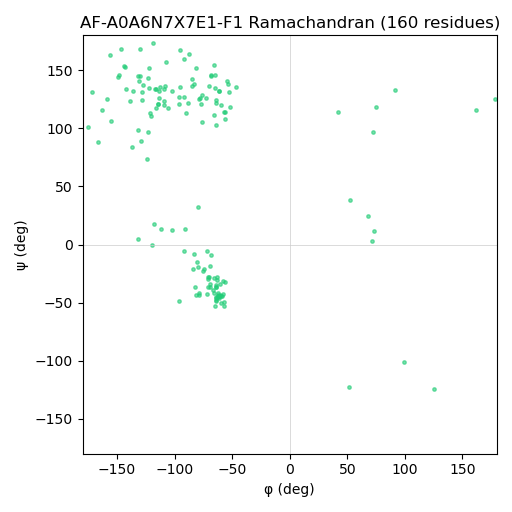1.00 92.56 78 ASP A C 1
ATOM 583 O O . ASP A 1 78 ? -8.150 -8.413 4.570 1.00 92.56 78 ASP A O 1
ATOM 587 N N . LEU A 1 79 ? -5.981 -7.946 4.939 1.00 96.94 79 LEU A N 1
ATOM 588 C CA . LEU A 1 79 ? -5.848 -6.907 3.925 1.00 96.94 79 LEU A CA 1
ATOM 589 C C . LEU A 1 79 ? -5.673 -7.516 2.533 1.00 96.94 79 LEU A C 1
ATOM 591 O O . LEU A 1 79 ? -5.163 -8.622 2.351 1.00 96.94 79 LEU A O 1
ATOM 595 N N . THR A 1 80 ? -6.105 -6.773 1.517 1.00 97.06 80 THR A N 1
ATOM 596 C CA . THR A 1 80 ? -5.773 -7.099 0.120 1.00 97.06 80 THR A CA 1
ATOM 597 C C . THR A 1 80 ? -4.800 -6.062 -0.387 1.00 97.06 80 THR A C 1
ATOM 599 O O . THR A 1 80 ? -5.150 -4.883 -0.406 1.00 97.06 80 THR A O 1
ATOM 602 N N . VAL A 1 81 ? -3.617 -6.496 -0.802 1.00 98.06 81 VAL A N 1
ATOM 603 C CA . VAL A 1 81 ? -2.621 -5.624 -1.422 1.00 98.06 81 VAL A CA 1
ATOM 604 C C . VAL A 1 81 ? -2.657 -5.868 -2.925 1.00 98.06 81 VAL A C 1
ATOM 606 O O . VAL A 1 81 ? -2.709 -7.013 -3.373 1.00 98.06 81 VAL A O 1
ATOM 609 N N . THR A 1 82 ? -2.695 -4.797 -3.707 1.00 97.44 82 THR A N 1
ATOM 610 C CA . THR A 1 82 ? -2.722 -4.837 -5.170 1.00 97.44 82 THR A CA 1
ATOM 611 C C . THR A 1 82 ? -1.635 -3.933 -5.720 1.00 97.44 82 THR A C 1
ATOM 613 O O . THR A 1 82 ? -1.540 -2.772 -5.336 1.00 97.44 82 THR A O 1
ATOM 616 N N . PHE A 1 83 ? -0.861 -4.469 -6.648 1.00 96.69 83 PHE A N 1
ATOM 617 C CA . PHE A 1 83 ? 0.220 -3.821 -7.366 1.00 96.69 83 PHE A CA 1
ATOM 618 C C . PHE A 1 83 ? -0.211 -3.606 -8.811 1.00 96.69 83 PHE A C 1
ATOM 620 O O . PHE A 1 83 ? -0.757 -4.510 -9.447 1.00 96.69 83 PHE A O 1
ATOM 627 N N . THR A 1 84 ? 0.032 -2.411 -9.325 1.00 94.81 84 THR A N 1
ATOM 628 C CA . THR A 1 84 ? -0.262 -2.017 -10.708 1.00 94.81 84 THR A CA 1
ATOM 629 C C . THR A 1 84 ? 0.844 -1.105 -11.204 1.00 94.81 84 THR A C 1
ATOM 631 O O . THR A 1 84 ? 1.418 -0.376 -10.397 1.00 94.81 84 THR A O 1
ATOM 634 N N . THR A 1 85 ? 1.084 -1.071 -12.511 1.00 90.44 85 THR A N 1
ATOM 635 C CA . THR A 1 85 ? 1.916 -0.027 -13.119 1.00 90.44 85 THR A CA 1
ATOM 636 C C . THR A 1 85 ? 1.027 1.093 -13.650 1.00 90.44 85 THR A C 1
ATOM 638 O O . THR A 1 85 ? -0.020 0.853 -14.263 1.00 90.44 85 THR A O 1
ATOM 641 N N . LYS A 1 86 ? 1.418 2.335 -13.382 1.00 85.12 86 LYS A N 1
ATOM 642 C CA . LYS A 1 86 ? 0.724 3.534 -13.838 1.00 85.12 86 LYS A CA 1
ATOM 643 C C . LYS A 1 86 ? 1.759 4.556 -14.277 1.00 85.12 86 LYS A C 1
ATOM 645 O O . LYS A 1 86 ? 2.594 4.942 -13.475 1.00 85.12 86 LYS A O 1
ATOM 650 N N . ASP A 1 87 ? 1.655 5.007 -15.526 1.00 84.62 87 ASP A N 1
ATOM 651 C CA . ASP A 1 87 ? 2.567 6.002 -16.105 1.00 84.62 87 ASP A CA 1
ATOM 652 C C . ASP A 1 87 ? 4.061 5.608 -15.949 1.00 84.62 87 ASP A C 1
ATOM 654 O O . ASP A 1 87 ? 4.905 6.458 -15.715 1.00 84.62 87 ASP A O 1
ATOM 658 N N . ASP A 1 88 ? 4.363 4.310 -16.106 1.00 84.31 88 ASP A N 1
ATOM 659 C CA . ASP A 1 88 ? 5.682 3.665 -15.920 1.00 84.31 88 ASP A CA 1
ATOM 660 C C . ASP A 1 88 ? 6.185 3.538 -14.464 1.00 84.31 88 ASP A C 1
ATOM 662 O O . ASP A 1 88 ? 7.241 2.950 -14.240 1.00 84.31 88 ASP A O 1
ATOM 666 N N . ASP A 1 89 ? 5.391 3.955 -13.473 1.00 89.81 89 ASP A N 1
ATOM 667 C CA . ASP A 1 89 ? 5.700 3.821 -12.044 1.00 89.81 89 ASP A CA 1
ATOM 668 C C . ASP A 1 89 ? 4.849 2.761 -11.333 1.00 89.81 89 ASP A C 1
ATOM 670 O O . ASP A 1 89 ? 3.736 2.413 -11.751 1.00 89.81 89 ASP A O 1
ATOM 674 N N . LEU A 1 90 ? 5.359 2.245 -10.209 1.00 92.69 90 LEU A N 1
ATOM 675 C CA . LEU A 1 90 ? 4.614 1.320 -9.361 1.00 92.69 90 LEU A CA 1
ATOM 676 C C . LEU A 1 90 ? 3.568 2.069 -8.528 1.00 92.69 90 LEU A C 1
ATOM 678 O O . LEU A 1 90 ? 3.865 3.002 -7.787 1.00 92.69 90 LEU A O 1
ATOM 682 N N . GLN A 1 91 ? 2.335 1.584 -8.582 1.00 95.38 91 GLN A N 1
ATOM 683 C CA . GLN A 1 91 ? 1.265 1.956 -7.670 1.00 95.38 91 GLN A CA 1
ATOM 684 C C . GLN A 1 91 ? 0.895 0.763 -6.796 1.00 95.38 91 GLN A C 1
ATOM 686 O O . GLN A 1 91 ? 0.670 -0.343 -7.296 1.00 95.38 91 GLN A O 1
ATOM 691 N N . VAL A 1 92 ? 0.727 1.022 -5.500 1.00 97.44 92 VAL A N 1
ATOM 692 C CA . VAL A 1 92 ? 0.265 0.027 -4.532 1.00 97.44 92 VAL A CA 1
ATOM 693 C C . VAL A 1 92 ? -1.069 0.458 -3.945 1.00 97.44 92 VAL A C 1
ATOM 695 O O . VAL A 1 92 ? -1.256 1.606 -3.552 1.00 97.44 92 VAL A O 1
ATOM 698 N N . ALA A 1 93 ? -2.021 -0.464 -3.864 1.00 97.06 93 ALA A N 1
ATOM 699 C CA . ALA A 1 93 ? -3.289 -0.243 -3.193 1.00 97.06 93 ALA A CA 1
ATOM 700 C C . ALA A 1 93 ? -3.518 -1.264 -2.081 1.00 97.06 93 ALA A C 1
ATOM 702 O O . ALA A 1 93 ? -3.364 -2.462 -2.298 1.00 97.06 93 ALA A O 1
ATOM 703 N N . VAL A 1 94 ? -3.962 -0.792 -0.917 1.00 97.75 94 VAL A N 1
ATOM 704 C CA . VAL A 1 94 ? -4.309 -1.634 0.234 1.00 97.75 94 VAL A CA 1
ATOM 705 C C . VAL A 1 94 ? -5.795 -1.478 0.533 1.00 97.75 94 VAL A C 1
ATOM 707 O O . VAL A 1 94 ? -6.273 -0.384 0.839 1.00 97.75 94 VAL A O 1
ATOM 710 N N . GLN A 1 95 ? -6.544 -2.571 0.415 1.00 97.50 95 GLN A N 1
ATOM 711 C CA . GLN A 1 95 ? -7.960 -2.634 0.764 1.00 97.50 95 GLN A CA 1
ATOM 712 C C . GLN A 1 95 ? -8.119 -3.186 2.181 1.00 97.50 95 GLN A C 1
ATOM 714 O O . GLN A 1 95 ? -7.756 -4.334 2.449 1.00 97.50 95 GLN A O 1
ATOM 719 N N . ALA A 1 96 ? -8.749 -2.386 3.039 1.00 96.12 96 ALA A N 1
ATOM 720 C CA . ALA A 1 96 ? -9.113 -2.723 4.409 1.00 96.12 96 ALA A CA 1
ATOM 721 C C . ALA A 1 96 ? -10.626 -2.582 4.609 1.00 96.12 96 ALA A C 1
ATOM 723 O O . ALA A 1 96 ? -11.282 -1.787 3.931 1.00 96.12 96 ALA A O 1
ATOM 724 N N . LYS A 1 97 ? -11.204 -3.348 5.537 1.00 95.06 97 LYS A N 1
ATOM 725 C CA . LYS A 1 97 ? -12.619 -3.182 5.919 1.00 95.06 97 LYS A CA 1
ATOM 726 C C . LYS A 1 97 ? -12.805 -2.057 6.930 1.00 95.06 97 LYS A C 1
ATOM 728 O O . LYS A 1 97 ? -13.794 -1.330 6.861 1.00 95.06 97 LYS A O 1
ATOM 733 N N . ASP A 1 98 ? -11.847 -1.930 7.837 1.00 92.06 98 ASP A N 1
ATOM 734 C CA . ASP A 1 98 ? -11.833 -0.960 8.920 1.00 92.06 98 ASP A CA 1
ATOM 735 C C . ASP A 1 98 ? -10.561 -0.112 8.828 1.00 92.06 98 ASP A C 1
ATOM 737 O O . ASP A 1 98 ? -9.506 -0.617 8.450 1.00 92.06 98 ASP A O 1
ATOM 741 N N . LEU A 1 99 ? -10.674 1.178 9.145 1.00 90.69 99 LEU A N 1
ATOM 742 C CA . LEU A 1 99 ? -9.507 2.044 9.286 1.00 90.69 99 LEU A CA 1
ATOM 743 C C . LEU A 1 99 ? -8.752 1.762 10.576 1.00 90.69 99 LEU A C 1
ATOM 745 O O . LEU A 1 99 ? -7.590 2.122 10.637 1.00 90.69 99 LEU A O 1
ATOM 749 N N . GLU A 1 100 ? -9.378 1.148 11.576 1.00 90.75 100 GLU A N 1
ATOM 750 C CA . GLU A 1 100 ? -8.757 0.840 12.870 1.00 90.75 100 GLU A CA 1
ATOM 751 C C . GLU A 1 100 ? -8.098 -0.556 12.901 1.00 90.75 100 GLU A C 1
ATOM 753 O O . GLU A 1 100 ? -7.790 -1.075 13.972 1.00 90.75 100 GLU A O 1
ATOM 758 N N . ASP A 1 101 ? -7.909 -1.196 11.740 1.00 92.25 101 ASP A N 1
ATOM 759 C CA . ASP A 1 101 ? -7.220 -2.488 11.636 1.00 92.25 101 ASP A CA 1
ATOM 760 C C . ASP A 1 101 ? -5.752 -2.354 12.075 1.00 92.25 101 ASP A C 1
ATOM 762 O O . ASP A 1 101 ? -5.002 -1.535 11.543 1.00 92.25 101 ASP A O 1
ATOM 766 N N . GLU A 1 102 ? -5.336 -3.172 13.044 1.00 89.44 102 GLU A N 1
ATOM 767 C CA . GLU A 1 102 ? -3.992 -3.121 13.632 1.00 89.44 102 GLU A CA 1
ATOM 768 C C . GLU A 1 102 ? -2.877 -3.432 12.624 1.00 89.44 102 GLU A C 1
ATOM 770 O O . GLU A 1 102 ? -1.764 -2.922 12.754 1.00 89.44 102 GLU A O 1
ATOM 775 N N . ASN A 1 103 ? -3.172 -4.226 11.590 1.00 94.50 103 ASN A N 1
ATOM 776 C CA . ASN A 1 103 ? -2.197 -4.577 10.563 1.00 94.50 103 ASN A CA 1
ATOM 777 C C . ASN A 1 103 ? -2.105 -3.512 9.472 1.00 94.50 103 ASN A C 1
ATOM 779 O O . ASN A 1 103 ? -1.105 -3.459 8.758 1.00 94.50 103 ASN A O 1
ATOM 783 N N . LEU A 1 104 ? -3.131 -2.669 9.320 1.00 94.81 104 LEU A N 1
ATOM 784 C CA . LEU A 1 104 ? -3.170 -1.651 8.274 1.00 94.81 104 LEU A CA 1
ATOM 785 C C . LEU A 1 104 ? -2.035 -0.642 8.433 1.00 94.81 104 LEU A C 1
ATOM 787 O O . LEU A 1 104 ? -1.363 -0.339 7.449 1.00 94.81 104 LEU A O 1
ATOM 791 N N . ASP A 1 105 ? -1.801 -0.173 9.660 1.00 93.50 105 ASP A N 1
ATOM 792 C CA . ASP A 1 105 ? -0.748 0.805 9.951 1.00 93.50 105 ASP A CA 1
ATOM 793 C C . ASP A 1 105 ? 0.628 0.251 9.613 1.00 93.50 105 ASP A C 1
ATOM 795 O O . ASP A 1 105 ? 1.414 0.914 8.941 1.00 93.50 105 ASP A O 1
ATOM 799 N N . VAL A 1 106 ? 0.888 -0.986 10.031 1.00 94.75 106 VAL A N 1
ATOM 800 C CA . VAL A 1 106 ? 2.155 -1.680 9.795 1.00 94.75 106 VAL A CA 1
ATOM 801 C C . VAL A 1 106 ? 2.370 -1.917 8.302 1.00 94.75 106 VAL A C 1
ATOM 803 O O . VAL A 1 106 ? 3.387 -1.503 7.753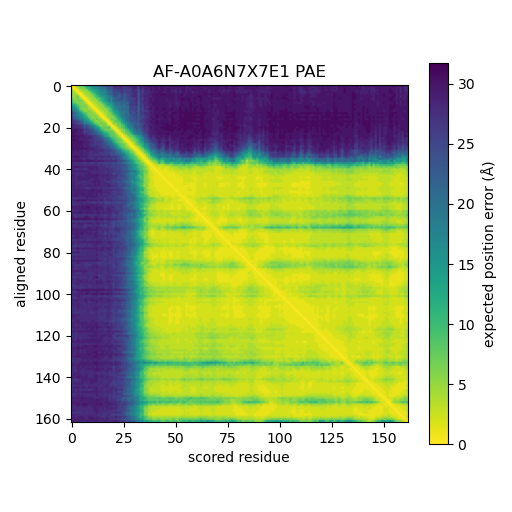 1.00 94.75 106 VAL A O 1
ATOM 806 N N . VAL A 1 107 ? 1.394 -2.523 7.619 1.00 96.19 107 VAL A N 1
ATOM 807 C CA . VAL A 1 107 ? 1.526 -2.891 6.203 1.00 96.19 107 VAL A CA 1
ATOM 808 C C . VAL A 1 107 ? 1.684 -1.657 5.320 1.00 96.19 107 VAL A C 1
ATOM 810 O O . VAL A 1 107 ? 2.594 -1.615 4.500 1.00 96.19 107 VAL A O 1
ATOM 813 N N . VAL A 1 108 ? 0.844 -0.634 5.482 1.00 95.94 108 VAL A N 1
ATOM 814 C CA . VAL A 1 108 ? 0.938 0.591 4.670 1.00 95.94 108 VAL A CA 1
ATOM 815 C C . VAL A 1 108 ? 2.217 1.363 4.977 1.00 95.94 108 VAL A C 1
ATOM 817 O O . VAL A 1 108 ? 2.832 1.868 4.044 1.00 95.94 108 VAL A O 1
ATOM 820 N N . ARG A 1 109 ? 2.647 1.433 6.245 1.00 95.75 109 ARG A N 1
ATOM 821 C CA . ARG A 1 109 ? 3.927 2.051 6.615 1.00 95.75 109 ARG A CA 1
ATOM 822 C C . ARG A 1 109 ? 5.086 1.394 5.893 1.00 95.75 109 ARG A C 1
ATOM 824 O O . ARG A 1 109 ? 5.858 2.089 5.242 1.00 95.75 109 ARG A O 1
ATOM 831 N N . ASP A 1 110 ? 5.180 0.076 5.986 1.00 95.81 110 ASP A N 1
ATOM 832 C CA . ASP A 1 110 ? 6.281 -0.668 5.384 1.00 95.81 110 ASP A CA 1
ATOM 833 C C . ASP A 1 110 ? 6.251 -0.537 3.849 1.00 95.81 110 ASP A C 1
ATOM 835 O O . ASP A 1 110 ? 7.296 -0.382 3.223 1.00 95.81 110 ASP A O 1
ATOM 839 N N . LEU A 1 111 ? 5.060 -0.502 3.234 1.00 96.62 111 LEU A N 1
ATOM 840 C CA . LEU A 1 111 ? 4.902 -0.269 1.792 1.00 96.62 111 LEU A CA 1
ATOM 841 C C . LEU A 1 111 ? 5.340 1.143 1.364 1.00 96.62 111 LEU A C 1
ATOM 843 O O . LEU A 1 111 ? 5.991 1.292 0.330 1.00 96.62 111 LEU A O 1
ATOM 847 N N . ILE A 1 112 ? 4.996 2.176 2.136 1.00 95.94 112 ILE A N 1
ATOM 848 C CA . ILE A 1 112 ? 5.415 3.558 1.856 1.00 95.94 112 ILE A CA 1
ATOM 849 C C . ILE A 1 112 ? 6.937 3.675 1.953 1.00 95.94 112 ILE A C 1
ATOM 851 O O . ILE A 1 112 ? 7.560 4.233 1.060 1.00 95.94 112 ILE A O 1
ATOM 855 N N . ILE A 1 113 ? 7.543 3.094 2.986 1.00 95.12 113 ILE A N 1
ATOM 856 C CA . ILE A 1 113 ? 8.994 3.175 3.215 1.00 95.12 113 ILE A CA 1
ATOM 857 C C . ILE A 1 113 ? 9.778 2.346 2.197 1.00 95.12 113 ILE A C 1
ATOM 859 O O . ILE A 1 113 ? 10.899 2.689 1.836 1.00 95.12 113 ILE A O 1
ATOM 863 N N . ALA A 1 114 ? 9.193 1.263 1.687 1.00 94.81 114 ALA A N 1
ATOM 864 C CA . ALA A 1 114 ? 9.775 0.543 0.561 1.00 94.81 114 ALA A CA 1
ATOM 865 C C . ALA A 1 114 ? 9.791 1.384 -0.726 1.00 94.81 114 ALA A C 1
ATOM 867 O O . ALA A 1 114 ? 10.653 1.174 -1.577 1.00 94.81 114 ALA A O 1
ATOM 868 N N . MET A 1 115 ? 8.834 2.305 -0.872 1.00 94.25 115 MET A N 1
ATOM 869 C CA . MET A 1 115 ? 8.726 3.204 -2.019 1.00 94.25 115 MET A CA 1
ATOM 870 C C . MET A 1 115 ? 9.663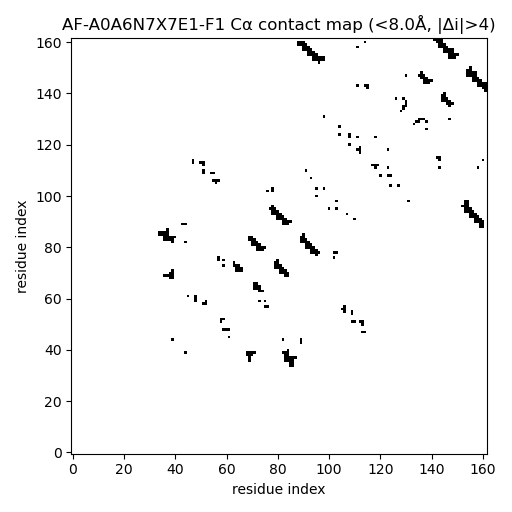 4.412 -1.876 1.00 94.25 115 MET A C 1
ATOM 872 O O . MET A 1 115 ? 10.383 4.723 -2.818 1.00 94.25 115 MET A O 1
ATOM 876 N N . ASP A 1 116 ? 9.721 5.011 -0.685 1.00 94.50 116 ASP A N 1
ATOM 877 C CA . ASP A 1 116 ? 10.662 6.075 -0.321 1.00 94.50 116 ASP A CA 1
ATOM 878 C C . ASP A 1 116 ? 11.331 5.760 1.034 1.00 94.50 116 ASP A C 1
ATOM 880 O O . ASP A 1 116 ? 10.754 6.008 2.102 1.00 94.50 116 ASP A O 1
ATOM 884 N N . PRO A 1 117 ? 12.560 5.207 1.008 1.00 92.50 117 PRO A N 1
ATOM 885 C CA . PRO A 1 117 ? 13.312 4.861 2.212 1.00 92.50 117 PRO A CA 1
ATOM 886 C C . PRO A 1 117 ? 13.786 6.055 3.050 1.00 92.50 117 PRO A C 1
ATOM 888 O O . PRO A 1 117 ? 14.321 5.837 4.141 1.00 92.50 117 PRO A O 1
ATOM 891 N N . GLU A 1 118 ? 13.661 7.296 2.564 1.00 94.00 118 GLU A N 1
ATOM 892 C CA . GLU A 1 118 ? 14.017 8.490 3.340 1.00 94.00 118 GLU A CA 1
ATOM 893 C C . GLU A 1 118 ? 12.919 8.873 4.345 1.00 94.00 118 GLU A C 1
ATOM 895 O O . GLU A 1 118 ? 13.211 9.546 5.341 1.00 94.00 118 GLU A O 1
ATOM 900 N N . LEU A 1 119 ? 11.683 8.395 4.144 1.00 94.44 119 LEU A N 1
ATOM 901 C CA . LEU A 1 119 ? 10.559 8.652 5.041 1.00 94.44 119 LEU A CA 1
ATOM 902 C C . LEU A 1 119 ? 10.704 7.935 6.385 1.00 94.44 119 LEU A C 1
ATOM 904 O O . LEU A 1 119 ? 11.014 6.746 6.491 1.00 94.44 119 LEU A O 1
ATOM 908 N N . THR A 1 120 ? 10.393 8.665 7.452 1.00 92.75 120 THR A N 1
ATOM 909 C CA . THR A 1 120 ? 10.415 8.138 8.816 1.00 92.75 120 THR A CA 1
ATOM 910 C C . THR A 1 120 ? 9.061 7.577 9.252 1.00 92.75 120 THR A C 1
ATOM 912 O O . THR A 1 120 ? 7.996 7.943 8.754 1.00 92.75 120 THR A O 1
ATOM 915 N N . TYR A 1 121 ? 9.078 6.717 10.276 1.00 90.94 121 TYR A N 1
ATOM 916 C CA . TYR A 1 121 ? 7.853 6.134 10.840 1.00 90.94 121 TYR A CA 1
ATOM 917 C C . TYR A 1 121 ? 6.890 7.193 11.394 1.00 90.94 121 TYR A C 1
ATOM 919 O O . TYR A 1 121 ? 5.676 7.008 11.323 1.00 90.94 121 TYR A O 1
ATOM 927 N N . GLU A 1 122 ? 7.409 8.293 11.951 1.00 92.25 122 GLU A N 1
ATOM 928 C CA . GLU A 1 122 ? 6.560 9.370 12.475 1.00 92.25 122 GLU A CA 1
ATOM 929 C C . GLU A 1 122 ? 5.884 10.152 11.342 1.00 92.25 122 GLU A C 1
ATOM 931 O O . GLU A 1 122 ? 4.703 10.463 11.457 1.00 92.25 122 GLU A O 1
ATOM 936 N N . GLU A 1 123 ? 6.560 10.376 10.209 1.00 93.31 123 GLU A N 1
ATOM 937 C CA . GLU A 1 123 ? 5.942 11.031 9.045 1.00 93.31 123 GLU A CA 1
ATOM 938 C C . GLU A 1 123 ? 4.765 10.217 8.492 1.00 93.31 123 GLU A C 1
ATOM 940 O O . GLU A 1 123 ? 3.699 10.769 8.205 1.00 93.31 123 GLU A O 1
ATOM 945 N N . VAL A 1 124 ? 4.903 8.890 8.411 1.00 93.81 124 VAL A N 1
ATOM 946 C CA . VAL A 1 124 ? 3.801 8.014 7.977 1.00 93.81 124 VAL A CA 1
ATOM 947 C C . VAL A 1 124 ? 2.671 7.951 9.010 1.00 93.81 124 VAL A C 1
ATOM 949 O O . VAL A 1 124 ? 1.488 7.882 8.668 1.00 93.81 124 VAL A O 1
ATOM 952 N N . LYS A 1 125 ? 2.995 8.020 10.299 1.00 91.94 125 LYS A N 1
ATOM 953 C CA . LYS A 1 125 ? 1.990 8.048 11.366 1.00 91.94 125 LYS A CA 1
AT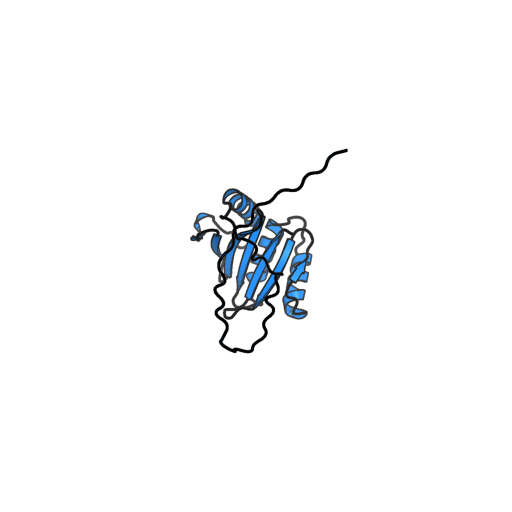OM 954 C C . LYS A 1 125 ? 1.189 9.356 11.387 1.00 91.94 125 LYS A C 1
ATOM 956 O O . LYS A 1 125 ? -0.025 9.330 11.619 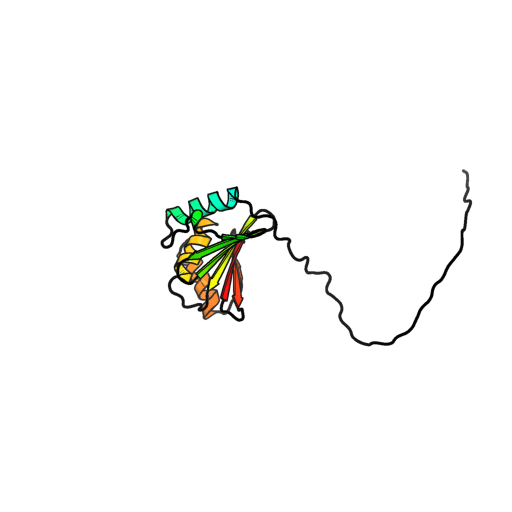1.00 91.94 125 LYS A O 1
ATOM 961 N N . ASP A 1 126 ? 1.826 10.483 11.086 1.00 91.56 126 ASP A N 1
ATOM 962 C CA . ASP A 1 126 ? 1.157 11.779 10.923 1.00 91.56 126 ASP A CA 1
ATOM 963 C C . ASP A 1 126 ? 0.181 11.765 9.732 1.00 91.56 126 ASP A C 1
ATOM 965 O O . ASP A 1 126 ? -0.929 12.312 9.813 1.00 91.56 126 ASP A O 1
ATOM 969 N N . MET A 1 127 ? 0.539 11.064 8.650 1.00 93.81 127 MET A N 1
ATOM 970 C CA . MET A 1 127 ? -0.362 10.807 7.523 1.00 93.81 127 MET A CA 1
ATOM 971 C C . MET A 1 127 ? -1.612 10.029 7.967 1.00 93.81 127 MET A C 1
ATOM 973 O O . MET A 1 127 ? -2.734 10.451 7.675 1.00 93.81 127 MET A O 1
ATOM 977 N N . PHE A 1 128 ? -1.455 8.923 8.699 1.00 91.00 128 PHE A N 1
ATOM 978 C CA . PHE A 1 128 ? -2.595 8.152 9.211 1.00 91.00 128 PHE A CA 1
ATOM 979 C C . PHE A 1 128 ? -3.515 8.973 10.115 1.00 91.00 128 PHE A C 1
ATOM 981 O O . PHE A 1 128 ? -4.738 8.948 9.945 1.00 91.00 128 PHE A O 1
ATOM 988 N N . SER A 1 129 ? -2.929 9.748 11.027 1.00 90.56 129 SER A N 1
ATOM 989 C CA . SER A 1 129 ? -3.669 10.657 11.909 1.00 90.56 129 SER A CA 1
ATOM 990 C C . SER A 1 129 ? -4.482 11.668 11.090 1.00 90.56 129 SER A C 1
ATOM 992 O O . SER A 1 129 ? -5.671 11.864 11.332 1.00 90.56 129 SER A O 1
ATOM 994 N N . SER A 1 130 ? -3.893 12.217 10.024 1.00 90.38 130 SER A N 1
ATOM 995 C CA . SER A 1 130 ? -4.578 13.130 9.100 1.00 90.38 130 SER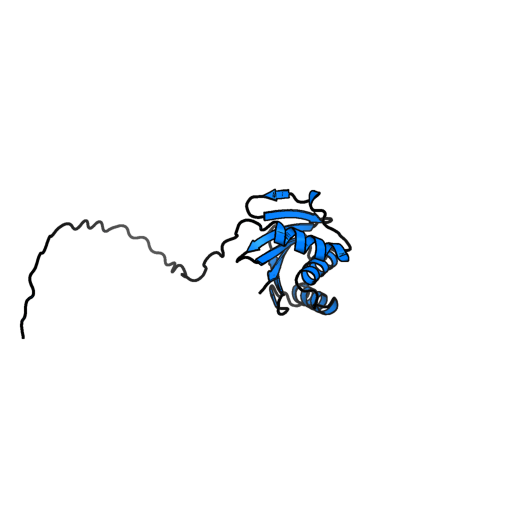 A CA 1
ATOM 996 C C . SER A 1 130 ? -5.752 12.481 8.351 1.00 90.38 130 SER A C 1
ATOM 998 O O . SER A 1 130 ? -6.724 13.149 7.994 1.00 90.38 130 SER A O 1
ATOM 1000 N N . PHE A 1 131 ? -5.701 11.179 8.084 1.00 91.50 131 PHE A N 1
ATOM 1001 C CA . PHE A 1 131 ? -6.816 10.474 7.453 1.00 91.50 131 PHE A CA 1
ATOM 1002 C C . PHE A 1 131 ? -7.944 10.145 8.433 1.00 91.50 131 PHE A C 1
ATOM 1004 O O . PHE A 1 131 ? -9.116 10.310 8.088 1.00 91.50 131 PHE A O 1
ATOM 1011 N N . ARG A 1 132 ? -7.606 9.702 9.648 1.00 90.25 132 ARG A N 1
ATOM 1012 C CA . ARG A 1 132 ? -8.584 9.279 10.663 1.00 90.25 132 ARG A CA 1
ATOM 1013 C C . ARG A 1 132 ? -9.242 10.455 11.383 1.00 90.25 132 ARG A C 1
ATOM 1015 O O . ARG A 1 132 ? -10.455 10.446 11.579 1.00 90.25 132 ARG A O 1
ATOM 1022 N N . GLU A 1 133 ? -8.459 11.460 11.764 1.00 89.12 133 GLU A N 1
ATOM 1023 C CA . GLU A 1 133 ? -8.908 12.548 12.641 1.00 89.12 133 GLU A CA 1
ATOM 1024 C C . GLU A 1 133 ? -9.350 13.783 11.850 1.00 89.12 133 GLU A C 1
ATOM 1026 O O . GLU A 1 133 ? -10.452 14.295 12.059 1.00 89.12 133 GLU A O 1
ATOM 1031 N N . ASP A 1 134 ? -8.530 14.227 10.892 1.00 86.44 134 ASP A N 1
ATOM 1032 C CA . ASP A 1 134 ? -8.832 15.410 10.072 1.00 86.44 134 ASP A CA 1
ATOM 1033 C C . ASP A 1 134 ? -9.804 15.095 8.917 1.00 86.44 134 ASP A C 1
ATOM 1035 O O . ASP A 1 134 ? -10.339 16.008 8.280 1.00 86.44 134 ASP A O 1
ATOM 1039 N N . GLY A 1 135 ? -10.012 13.811 8.601 1.00 82.81 135 GLY A N 1
ATOM 1040 C CA . GLY A 1 135 ? -10.840 13.364 7.478 1.00 82.81 135 GLY A CA 1
ATOM 1041 C C . GLY A 1 135 ? -10.257 13.703 6.102 1.00 82.81 135 GLY A C 1
ATOM 1042 O O . GLY A 1 135 ? -11.008 13.828 5.127 1.00 82.81 135 GLY A O 1
ATOM 1043 N N . ARG A 1 136 ? -8.932 13.886 5.995 1.00 90.62 136 ARG A N 1
ATOM 1044 C CA . ARG A 1 136 ? -8.274 14.099 4.698 1.00 90.62 136 ARG A CA 1
ATOM 1045 C C . ARG A 1 136 ? -8.391 12.845 3.835 1.00 90.62 136 ARG A C 1
ATOM 1047 O O . ARG A 1 136 ? -8.516 11.729 4.325 1.00 90.62 136 ARG A O 1
ATOM 1054 N N . THR A 1 137 ? -8.330 13.035 2.522 1.00 93.06 137 THR A N 1
ATOM 1055 C CA . THR A 1 137 ? -8.383 11.935 1.537 1.00 93.06 137 THR A CA 1
ATOM 1056 C C . THR A 1 137 ? -7.135 11.864 0.664 1.00 93.06 137 THR A C 1
ATOM 1058 O O . THR A 1 137 ? -7.015 10.975 -0.177 1.00 93.06 137 THR A O 1
ATOM 1061 N N . SER A 1 138 ? -6.188 12.775 0.877 1.00 95.44 138 SER A N 1
ATOM 1062 C CA . SER A 1 138 ? -4.880 12.781 0.237 1.00 95.44 138 SER A CA 1
ATOM 1063 C C . SER A 1 138 ? -3.834 13.373 1.171 1.00 95.44 138 SER A C 1
ATOM 1065 O O . SER A 1 138 ? -4.134 14.315 1.911 1.00 95.44 138 SER A O 1
ATOM 1067 N N . TYR A 1 139 ? -2.620 12.853 1.091 1.00 94.75 139 TYR A N 1
ATOM 1068 C CA . TYR A 1 139 ? -1.456 13.329 1.816 1.00 94.75 139 TYR A CA 1
ATOM 1069 C C . TYR A 1 139 ? -0.243 13.223 0.894 1.00 94.75 139 TYR A C 1
ATOM 1071 O O . TYR A 1 139 ? -0.085 12.227 0.192 1.00 94.75 139 TYR A O 1
ATOM 1079 N N . ASP A 1 140 ? 0.557 14.275 0.857 1.00 94.31 140 ASP A N 1
ATOM 1080 C CA . ASP A 1 140 ? 1.704 14.407 -0.033 1.00 94.31 140 ASP A CA 1
ATOM 1081 C C . ASP A 1 140 ? 2.967 14.430 0.825 1.00 94.31 140 ASP A C 1
ATOM 1083 O O . ASP A 1 140 ? 3.058 15.250 1.743 1.00 94.31 140 ASP A O 1
ATOM 1087 N N . MET A 1 141 ? 3.869 13.481 0.584 1.00 93.06 141 MET A N 1
ATOM 1088 C CA . MET A 1 141 ? 5.085 13.268 1.370 1.00 93.06 141 MET A CA 1
ATOM 1089 C C . MET A 1 141 ? 6.347 13.615 0.569 1.00 93.06 141 MET A C 1
ATOM 1091 O O . MET A 1 141 ? 7.441 13.291 1.009 1.00 93.06 141 MET A O 1
ATOM 1095 N N . GLY A 1 142 ? 6.218 14.296 -0.576 1.00 90.81 142 GLY A N 1
ATOM 1096 C CA . GLY A 1 142 ? 7.337 14.548 -1.482 1.00 90.81 142 GLY A CA 1
ATOM 1097 C C . GLY A 1 142 ? 7.332 13.551 -2.632 1.00 90.81 142 GLY A C 1
ATOM 1098 O O . GLY A 1 142 ? 6.563 13.732 -3.567 1.00 90.81 142 GLY A O 1
ATOM 1099 N N . GLU A 1 143 ? 8.175 12.519 -2.569 1.00 91.62 143 GLU A N 1
ATOM 1100 C CA . GLU A 1 143 ? 8.266 11.507 -3.638 1.00 91.62 143 GLU A CA 1
ATOM 1101 C C . GLU A 1 143 ? 7.086 10.529 -3.620 1.00 91.62 143 GLU A C 1
ATOM 1103 O O . GLU A 1 143 ? 6.735 9.960 -4.650 1.00 91.62 143 GLU A O 1
ATOM 1108 N N . VAL A 1 144 ? 6.426 10.379 -2.465 1.00 94.69 144 VAL A N 1
ATOM 1109 C CA . VAL A 1 144 ? 5.267 9.498 -2.297 1.00 94.69 144 VAL A CA 1
ATOM 1110 C C . VAL A 1 144 ? 4.003 10.294 -2.009 1.00 94.69 144 VAL A C 1
ATOM 1112 O O . VAL A 1 144 ? 3.924 11.121 -1.094 1.00 94.69 144 VAL A O 1
ATOM 1115 N N . LYS A 1 145 ? 2.944 9.962 -2.742 1.00 95.25 145 LYS A N 1
ATOM 1116 C CA . LYS A 1 145 ? 1.599 10.483 -2.539 1.00 95.25 145 LYS A CA 1
ATOM 1117 C C . LYS A 1 145 ? 0.654 9.379 -2.092 1.00 95.25 145 LYS A C 1
ATOM 1119 O O . LYS A 1 145 ? 0.449 8.379 -2.776 1.00 95.25 145 LYS A O 1
ATOM 1124 N N . CYS A 1 146 ? -0.023 9.618 -0.976 1.00 96.44 146 CYS A N 1
ATOM 1125 C CA . CYS A 1 146 ? -1.017 8.704 -0.434 1.00 96.44 146 CYS A CA 1
ATOM 1126 C C . CYS A 1 146 ? -2.432 9.255 -0.605 1.00 96.44 146 CYS A C 1
ATOM 1128 O O . CYS A 1 146 ? -2.710 10.426 -0.339 1.00 96.44 146 CYS A O 1
ATOM 1130 N N . LYS A 1 147 ? -3.367 8.404 -1.026 1.00 96.06 147 LYS A N 1
ATOM 1131 C CA . LYS A 1 147 ? -4.791 8.726 -1.168 1.00 96.06 147 LYS A CA 1
ATOM 1132 C C . LYS A 1 147 ? -5.637 7.708 -0.425 1.00 96.06 147 LYS A C 1
ATOM 1134 O O . LYS A 1 147 ? -5.436 6.506 -0.566 1.00 96.06 147 LYS A O 1
ATOM 1139 N N . LEU A 1 148 ? -6.650 8.191 0.283 1.00 96.56 148 LEU A N 1
ATOM 1140 C CA . LEU A 1 148 ? -7.651 7.369 0.944 1.00 96.56 148 LEU A CA 1
ATOM 1141 C C . LEU A 1 148 ? -8.996 7.505 0.228 1.00 96.56 148 LEU A C 1
ATOM 1143 O O . LEU A 1 148 ? -9.552 8.598 0.108 1.00 96.56 148 LEU A O 1
ATOM 1147 N N . LYS A 1 149 ? -9.552 6.376 -0.215 1.00 95.31 149 LYS A N 1
ATOM 1148 C CA . LYS A 1 149 ? -10.903 6.288 -0.781 1.00 95.31 149 LYS A CA 1
ATOM 1149 C C . LYS A 1 149 ? -11.788 5.413 0.093 1.00 95.31 149 LYS A C 1
ATOM 1151 O O . LYS A 1 149 ? -11.405 4.307 0.461 1.00 95.31 149 LYS A O 1
ATOM 1156 N N . LYS A 1 150 ? -13.000 5.884 0.377 1.00 93.56 150 LYS A N 1
ATOM 1157 C CA . LYS A 1 150 ? -14.042 5.079 1.019 1.00 93.56 150 LYS A CA 1
ATOM 1158 C C . LYS A 1 150 ? -14.903 4.405 -0.046 1.00 93.56 150 LYS A C 1
ATOM 1160 O O . LYS A 1 150 ? -15.447 5.086 -0.912 1.00 93.56 150 LYS A O 1
ATOM 1165 N N . ASN A 1 151 ? -15.051 3.091 0.058 1.00 89.69 151 ASN A N 1
ATOM 1166 C CA . ASN A 1 151 ? -15.839 2.257 -0.846 1.00 89.69 151 ASN A CA 1
ATOM 1167 C C . ASN A 1 151 ? 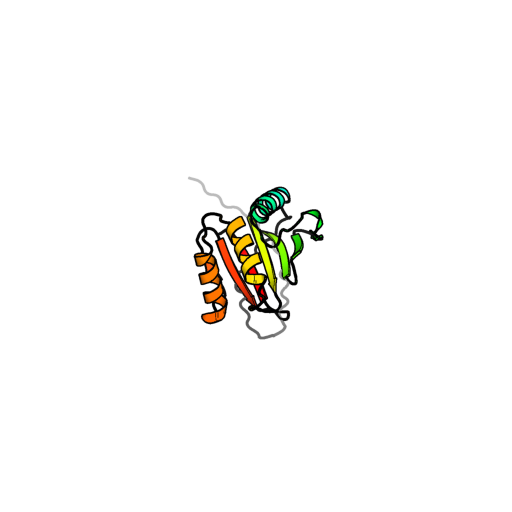-16.979 1.566 -0.076 1.00 89.69 151 ASN A C 1
ATOM 1169 O O . ASN A 1 151 ? -17.049 1.641 1.151 1.00 89.69 151 ASN A O 1
ATOM 1173 N N . SER A 1 152 ? -17.873 0.869 -0.785 1.00 89.31 152 SER A N 1
ATOM 1174 C CA . SER A 1 152 ? -18.926 0.041 -0.165 1.00 89.31 152 SER A CA 1
ATOM 1175 C C . SER A 1 152 ? -18.372 -1.008 0.799 1.00 89.31 152 SER A C 1
ATOM 1177 O O . SER A 1 152 ? -19.011 -1.314 1.800 1.00 89.31 152 SER A O 1
ATOM 1179 N N . ASP A 1 153 ? -17.177 -1.517 0.502 1.00 86.94 153 ASP A N 1
ATOM 1180 C CA . ASP A 1 153 ? -16.557 -2.656 1.183 1.00 86.94 153 ASP A CA 1
ATOM 1181 C C . ASP A 1 153 ? -15.473 -2.244 2.197 1.00 86.94 153 ASP A C 1
ATOM 1183 O O . ASP A 1 153 ? -14.709 -3.085 2.669 1.00 86.94 153 ASP A O 1
ATOM 1187 N N . GLY A 1 154 ? -15.406 -0.950 2.535 1.00 93.69 154 GLY A N 1
ATOM 1188 C CA . GLY A 1 154 ? -14.464 -0.386 3.504 1.00 93.69 154 GLY A CA 1
ATOM 1189 C C . GLY A 1 154 ? -13.642 0.758 2.916 1.00 93.69 154 GLY A C 1
ATOM 1190 O O . GLY A 1 154 ? -14.187 1.735 2.399 1.00 93.69 154 GLY A O 1
ATOM 1191 N N . TYR A 1 155 ? -12.322 0.634 2.984 1.00 95.31 155 TYR A N 1
ATOM 1192 C CA . TYR A 1 155 ? -11.361 1.680 2.657 1.00 95.31 155 TYR A CA 1
ATOM 1193 C C . TYR A 1 155 ? -10.272 1.162 1.726 1.00 95.31 155 TYR A C 1
ATOM 1195 O O . TYR A 1 155 ? -9.787 0.044 1.879 1.00 95.31 155 TYR A O 1
ATOM 1203 N N . ARG A 1 156 ? -9.879 1.991 0.763 1.00 96.31 156 ARG A N 1
ATOM 1204 C CA . ARG A 1 156 ? -8.779 1.726 -0.158 1.00 96.31 156 ARG A CA 1
ATOM 1205 C C . ARG A 1 156 ? -7.737 2.823 -0.022 1.00 96.31 156 ARG A C 1
ATOM 1207 O O . ARG A 1 156 ? -8.000 3.968 -0.396 1.00 96.31 156 ARG A O 1
ATOM 1214 N N . PHE A 1 157 ? -6.572 2.450 0.485 1.00 96.75 157 PHE A N 1
ATOM 1215 C CA . PHE A 1 157 ? -5.366 3.262 0.440 1.00 96.75 157 PHE A CA 1
ATOM 1216 C C . PHE A 1 157 ? -4.698 3.066 -0.910 1.00 96.75 157 PHE A C 1
ATOM 1218 O O . PHE A 1 157 ? -4.668 1.949 -1.420 1.00 96.75 157 PHE A O 1
ATOM 1225 N N . ILE A 1 158 ? -4.217 4.147 -1.506 1.00 96.62 158 ILE A N 1
ATOM 1226 C CA . ILE A 1 158 ? -3.481 4.144 -2.766 1.00 96.62 158 ILE A CA 1
ATOM 1227 C C . ILE A 1 158 ? -2.192 4.916 -2.513 1.00 96.62 158 ILE A C 1
ATOM 1229 O O . ILE A 1 158 ? -2.258 6.060 -2.070 1.00 96.62 158 ILE A O 1
ATOM 1233 N N . ILE A 1 159 ? -1.067 4.274 -2.782 1.00 96.81 159 ILE A N 1
ATOM 1234 C CA . ILE A 1 159 ? 0.291 4.776 -2.623 1.00 96.81 159 ILE A CA 1
ATOM 1235 C C . ILE A 1 159 ? 0.863 4.871 -4.041 1.00 96.81 159 ILE A C 1
ATOM 1237 O O . ILE A 1 159 ? 0.844 3.886 -4.785 1.00 96.81 159 ILE A O 1
ATOM 1241 N N . GLU A 1 160 ? 1.266 6.067 -4.444 1.00 94.06 160 GLU A N 1
ATOM 1242 C CA . GLU A 1 160 ? 1.792 6.375 -5.777 1.00 94.06 160 GLU A CA 1
ATOM 1243 C C . GLU A 1 160 ? 3.106 7.150 -5.616 1.00 94.06 160 GLU A C 1
ATOM 1245 O O . GLU A 1 160 ? 3.191 7.985 -4.713 1.00 94.06 160 GLU A O 1
ATOM 1250 N N . ASN A 1 161 ? 4.072 6.925 -6.509 1.00 88.19 161 ASN A N 1
ATOM 1251 C CA . ASN A 1 161 ? 5.142 7.897 -6.746 1.00 88.19 161 ASN A CA 1
ATOM 1252 C C . ASN A 1 161 ? 4.555 9.158 -7.414 1.00 88.19 161 ASN A C 1
ATOM 1254 O O . ASN A 1 161 ? 3.571 9.049 -8.160 1.00 88.19 161 ASN A O 1
ATOM 1258 N N . ASP A 1 162 ? 5.100 10.337 -7.099 1.00 73.00 162 ASP A N 1
ATOM 1259 C CA . ASP A 1 162 ? 4.730 11.625 -7.728 1.00 73.00 162 ASP A CA 1
ATOM 1260 C C . ASP A 1 162 ? 5.476 11.898 -9.046 1.00 73.00 162 ASP A C 1
ATOM 1262 O O . ASP A 1 162 ? 6.657 11.501 -9.176 1.00 73.00 162 ASP A O 1
#

Foldseek 3Di:
DDDDDDDDDDDDDDDDDDDDDDDDDDDDDPPDDPFDFDFDDVVQVVLLLVLLQPDAPQRDDPVQWDDDGQKIWHDGPPKIWIWGATPNWIKIKIDDQELPDPVVLRNVLSSQCSQPVVDDSVNSVVVSCCCPPVVDQWDDDDQWIWGWDQDPRHIMIMITGD

Organism: NCBI:txid2606708

pLDDT: mean 81.77, std 20.9, range [32.09, 98.06]